Protein AF-G9G8I8-F1 (afdb_monomer)

Nearest PDB structures (foldseek):
  8esm-assembly1_A  TM=9.807E-01  e=1.276E-12  Homo sapiens
  6vz1-assembly1_B  TM=9.641E-01  e=1.264E-11  Homo sapiens
  6vp0-assembly1_E  TM=9.492E-01  e=1.139E-11  Homo sapiens

Organism: Ovis aries (NCBI:txid9940)

Mean predicted aligned error: 5.4 Å

Secondary structure (DSSP, 8-state):
--SSHHHHHHHHSHHHHHHHIIIIIHHHHHTT--HHHHHHHHHHHHHHHHHHHHHHHHT----HHHHHHHHHHHHHHHHHHH--THHHHHHHHHHHHHSHHHHHHHHHHHHHHHHH--

Structure (mmCIF, N/CA/C/O backbone):
data_AF-G9G8I8-F1
#
_entry.id   AF-G9G8I8-F1
#
loop_
_atom_site.group_PDB
_atom_site.id
_atom_site.type_symbol
_atom_site.label_atom_id
_atom_site.label_alt_id
_atom_site.label_comp_id
_atom_site.label_asym_id
_atom_site.label_entity_id
_atom_site.label_seq_id
_atom_site.pdbx_PDB_ins_code
_atom_site.Cartn_x
_atom_site.Cartn_y
_atom_site.Cartn_z
_atom_site.occupancy
_atom_site.B_iso_or_equiv
_atom_site.auth_seq_id
_atom_site.auth_comp_id
_atom_site.auth_asym_id
_atom_site.auth_atom_id
_atom_site.pdbx_PDB_model_num
ATOM 1 N N . ASN A 1 1 ? 1.447 14.932 11.346 1.00 55.09 1 ASN A N 1
ATOM 2 C CA . ASN A 1 1 ? 1.967 13.804 12.149 1.00 55.09 1 ASN A CA 1
ATOM 3 C C . ASN A 1 1 ? 0.998 12.649 12.086 1.00 55.09 1 ASN A C 1
ATOM 5 O O . ASN A 1 1 ? -0.190 12.859 12.290 1.00 55.09 1 ASN A O 1
ATOM 9 N N . SER A 1 2 ? 1.493 11.456 11.774 1.00 58.38 2 SER A N 1
ATOM 10 C CA . SER A 1 2 ? 0.701 10.227 11.740 1.00 58.38 2 SER A CA 1
ATOM 11 C C . SER A 1 2 ? 1.284 9.252 12.751 1.00 58.38 2 SER A C 1
ATOM 13 O O . SER A 1 2 ? 2.339 8.676 12.516 1.00 58.38 2 SER A O 1
ATOM 15 N N . GLU A 1 3 ? 0.603 9.055 13.876 1.00 67.00 3 GLU A N 1
ATOM 16 C CA . GLU A 1 3 ? 1.089 8.163 14.940 1.00 67.00 3 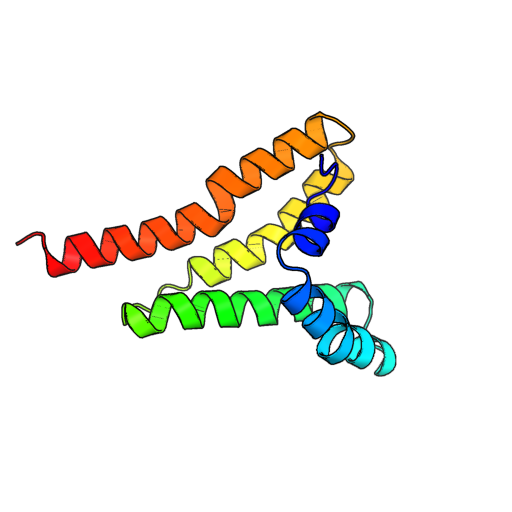GLU A CA 1
ATOM 17 C C . GLU A 1 3 ? 0.940 6.670 14.597 1.00 67.00 3 GLU A C 1
ATOM 19 O O . GLU A 1 3 ? 1.439 5.814 15.322 1.00 67.00 3 GLU A O 1
ATOM 24 N N . SER A 1 4 ? 0.268 6.336 13.485 1.00 72.81 4 SER A N 1
ATOM 25 C CA . SER A 1 4 ? 0.134 4.963 12.991 1.00 72.81 4 SER A CA 1
ATOM 26 C C . SER A 1 4 ? 0.186 4.880 11.465 1.00 72.81 4 SER A C 1
ATOM 28 O O . SER A 1 4 ? -0.316 5.760 10.758 1.00 72.81 4 SER A O 1
ATOM 30 N N . ILE A 1 5 ? 0.713 3.760 10.961 1.00 72.88 5 ILE A N 1
ATOM 31 C CA . ILE A 1 5 ? 0.758 3.428 9.526 1.00 72.88 5 ILE A CA 1
ATOM 32 C C . ILE A 1 5 ? -0.656 3.424 8.926 1.00 72.88 5 ILE A C 1
ATOM 34 O O . ILE A 1 5 ? -0.885 3.926 7.828 1.00 72.88 5 ILE A O 1
ATOM 38 N N . THR A 1 6 ? -1.646 2.930 9.673 1.00 76.44 6 THR A N 1
ATOM 39 C CA . THR A 1 6 ? -3.047 2.929 9.237 1.00 76.44 6 THR A CA 1
ATOM 40 C C . THR A 1 6 ? -3.613 4.327 9.03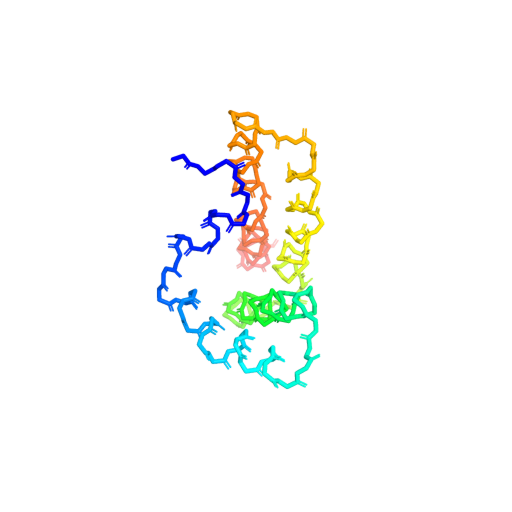1 1.00 76.44 6 THR A C 1
ATOM 42 O O . THR A 1 6 ? -4.354 4.532 8.076 1.00 76.44 6 THR A O 1
ATOM 45 N N . TYR A 1 7 ? -3.269 5.287 9.893 1.00 81.12 7 TYR A N 1
ATOM 46 C CA . TYR A 1 7 ? -3.732 6.665 9.739 1.00 81.12 7 TYR A CA 1
ATOM 47 C C . TYR A 1 7 ? -3.086 7.332 8.521 1.00 81.12 7 TYR A C 1
ATOM 49 O O . TYR A 1 7 ? -3.765 8.027 7.770 1.00 81.12 7 TYR A O 1
ATOM 57 N N . PHE A 1 8 ? -1.799 7.078 8.275 1.00 81.69 8 PHE A N 1
ATOM 58 C CA . PHE A 1 8 ? -1.106 7.603 7.099 1.00 81.69 8 PHE A CA 1
ATOM 59 C C . PHE A 1 8 ? -1.788 7.174 5.787 1.00 81.69 8 PHE A C 1
ATOM 61 O O . PHE A 1 8 ? -2.181 8.021 4.983 1.00 81.69 8 PHE A O 1
ATOM 68 N N . TRP A 1 9 ? -2.026 5.871 5.601 1.00 78.94 9 TRP A N 1
ATOM 69 C CA . TRP A 1 9 ? -2.596 5.339 4.354 1.00 78.94 9 TRP A CA 1
ATOM 70 C C . TRP A 1 9 ? -4.022 5.818 4.053 1.00 78.94 9 TRP A C 1
ATOM 72 O O . TRP A 1 9 ? -4.439 5.825 2.897 1.00 78.94 9 TRP A O 1
ATOM 82 N N . GLN A 1 10 ? -4.776 6.239 5.070 1.00 83.25 10 GLN A N 1
ATOM 83 C CA . GLN A 1 10 ? -6.119 6.802 4.891 1.00 83.25 10 GLN A CA 1
ATOM 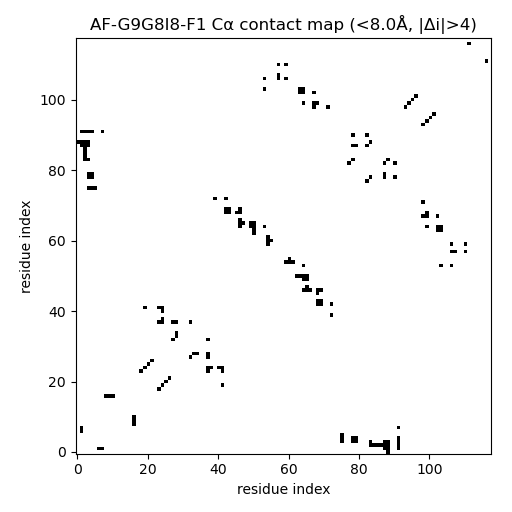84 C C . GLN A 1 10 ? -6.094 8.251 4.389 1.00 83.25 10 GLN A C 1
ATOM 86 O O . GLN A 1 10 ? -7.047 8.693 3.747 1.00 83.25 10 GLN A O 1
ATOM 91 N N . ASN A 1 11 ? -5.013 8.981 4.672 1.00 85.31 11 ASN A N 1
ATOM 92 C CA . ASN A 1 11 ? -4.908 10.417 4.417 1.00 85.31 11 ASN A CA 1
ATOM 93 C C . ASN A 1 11 ? -3.982 10.764 3.242 1.00 85.31 11 ASN A C 1
ATOM 95 O O . ASN A 1 11 ? -4.089 11.861 2.706 1.00 85.31 11 ASN A O 1
ATOM 99 N N . TRP A 1 12 ? -3.121 9.839 2.804 1.00 83.25 12 TRP A N 1
ATOM 100 C CA . TRP A 1 12 ? -2.209 10.050 1.673 1.00 83.25 12 TRP A CA 1
ATOM 101 C C . TRP A 1 12 ? -2.937 10.276 0.337 1.00 83.25 12 TRP A C 1
ATOM 103 O O . TRP A 1 12 ? -2.728 11.285 -0.328 1.00 83.25 12 TRP A O 1
ATOM 113 N N . ASN A 1 13 ? -3.817 9.350 -0.060 1.00 88.12 13 ASN A N 1
ATOM 114 C CA . ASN A 1 13 ? -4.570 9.428 -1.316 1.00 88.12 13 ASN A CA 1
ATOM 115 C C . ASN A 1 13 ? -6.070 9.316 -1.028 1.00 88.12 13 ASN A C 1
ATOM 117 O O . ASN A 1 13 ? -6.672 8.242 -1.112 1.00 88.12 13 ASN A O 1
ATOM 121 N N . ILE A 1 14 ? -6.666 10.450 -0.653 1.00 87.38 14 ILE A N 1
ATOM 122 C CA . ILE A 1 14 ? -8.069 10.538 -0.229 1.00 87.38 14 ILE A CA 1
ATOM 123 C C . ILE A 1 14 ? -9.045 10.008 -1.299 1.00 87.38 14 ILE A C 1
ATOM 125 O O . ILE A 1 14 ? -9.957 9.265 -0.921 1.00 87.38 14 ILE A O 1
ATOM 129 N N . PRO A 1 15 ? -8.910 10.332 -2.604 1.00 90.94 15 PRO A N 1
ATOM 130 C CA . PRO A 1 15 ? -9.799 9.791 -3.634 1.00 90.94 15 PRO A CA 1
ATOM 131 C C . PRO A 1 15 ? -9.788 8.259 -3.702 1.00 90.94 15 PRO A C 1
ATOM 133 O O . PRO A 1 15 ? -10.851 7.638 -3.616 1.00 90.94 15 PRO A O 1
ATOM 136 N N . VAL A 1 16 ? -8.602 7.642 -3.775 1.00 89.25 16 VAL A N 1
ATOM 137 C CA . VAL A 1 16 ? -8.464 6.175 -3.820 1.00 89.25 16 VAL A CA 1
ATOM 138 C C . VAL A 1 16 ? -8.966 5.555 -2.523 1.00 89.25 16 VAL A C 1
ATOM 140 O O . VAL A 1 16 ? -9.729 4.591 -2.551 1.00 89.25 16 VAL A O 1
ATOM 143 N N . HIS 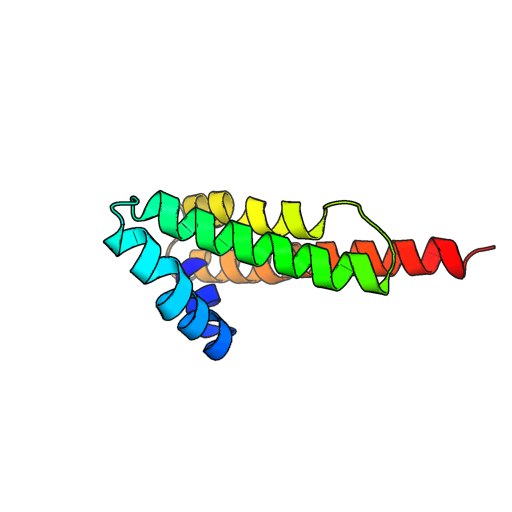A 1 17 ? -8.625 6.148 -1.378 1.00 89.19 17 HIS A N 1
ATOM 144 C CA . HIS A 1 17 ? -9.096 5.678 -0.083 1.00 89.19 17 HIS A CA 1
ATOM 145 C C . HIS A 1 17 ? -10.631 5.668 0.004 1.00 89.19 17 HIS A C 1
ATOM 147 O O . HIS A 1 17 ? -11.228 4.652 0.373 1.00 89.19 17 HIS A O 1
ATOM 153 N N . LYS A 1 18 ? -11.293 6.764 -0.392 1.00 90.75 18 LYS A N 1
ATOM 154 C CA . LYS A 1 18 ? -12.761 6.862 -0.424 1.00 90.75 18 LYS A CA 1
ATOM 155 C C . LYS A 1 18 ? -13.379 5.862 -1.400 1.00 90.75 18 LYS A C 1
ATOM 157 O O . LYS A 1 18 ? -14.414 5.273 -1.076 1.00 90.75 18 LYS A O 1
ATOM 162 N N . TRP A 1 19 ? -12.759 5.645 -2.560 1.00 92.50 19 TRP A N 1
ATOM 163 C CA . TRP A 1 19 ? -13.221 4.659 -3.536 1.00 92.50 19 TRP A CA 1
ATOM 164 C C . TRP A 1 19 ? -13.140 3.235 -2.975 1.00 92.50 19 TRP A C 1
ATOM 166 O O . TRP A 1 19 ? -14.158 2.541 -2.958 1.00 92.50 19 TRP A O 1
ATOM 176 N N . CYS A 1 20 ? -11.991 2.841 -2.414 1.00 91.25 20 CYS A N 1
ATOM 177 C CA . CYS A 1 20 ? -11.797 1.540 -1.769 1.00 91.25 20 CYS A CA 1
ATOM 178 C C . CYS A 1 20 ? -12.767 1.342 -0.600 1.00 91.25 20 CYS A C 1
ATOM 180 O O . CYS A 1 20 ? -13.358 0.273 -0.453 1.00 91.25 20 CYS A O 1
ATOM 182 N N . LEU A 1 21 ? -12.995 2.376 0.215 1.00 90.25 21 LEU A N 1
ATOM 183 C CA . LEU A 1 21 ? -13.962 2.312 1.309 1.00 90.25 21 LEU A CA 1
ATOM 184 C C . LEU A 1 21 ? -15.387 2.050 0.815 1.00 90.25 21 LEU A C 1
ATOM 186 O O . LEU A 1 21 ? -16.100 1.230 1.397 1.00 90.25 21 LEU A O 1
ATOM 190 N N . ARG A 1 22 ? -15.823 2.772 -0.222 1.00 92.50 22 ARG A N 1
ATOM 191 C CA . ARG A 1 22 ? -17.204 2.724 -0.715 1.00 92.50 22 ARG A CA 1
ATOM 192 C C . ARG A 1 22 ? -17.491 1.468 -1.531 1.00 92.50 22 ARG A C 1
ATOM 194 O O . ARG A 1 22 ? -18.543 0.875 -1.323 1.00 92.50 22 ARG A O 1
ATOM 201 N N . HIS A 1 23 ? -16.588 1.083 -2.427 1.00 92.12 23 HIS A N 1
ATOM 202 C CA . HIS A 1 23 ? -16.845 0.049 -3.435 1.00 92.12 23 HIS A CA 1
ATOM 203 C C . HIS A 1 23 ? -16.220 -1.305 -3.106 1.00 92.12 23 HIS A C 1
ATOM 205 O O . HIS A 1 23 ? -16.635 -2.307 -3.673 1.00 92.12 23 HIS A O 1
ATOM 211 N N . PHE A 1 24 ? -15.272 -1.358 -2.168 1.00 91.62 24 PHE A N 1
ATOM 212 C CA . PHE A 1 24 ? -14.588 -2.601 -1.814 1.00 91.62 24 PHE A CA 1
ATOM 213 C C . PHE A 1 24 ? -14.850 -2.984 -0.354 1.00 91.62 24 PHE A C 1
ATOM 215 O O . PHE A 1 24 ? -15.533 -3.964 -0.064 1.00 91.62 24 PHE A O 1
ATOM 222 N N . TYR A 1 25 ? -14.408 -2.147 0.585 1.00 92.06 25 TYR A N 1
ATOM 223 C CA . TYR A 1 25 ? -14.441 -2.441 2.016 1.00 92.06 25 TYR A CA 1
ATOM 224 C C . TYR A 1 25 ? -15.865 -2.578 2.573 1.00 92.06 25 TYR A C 1
ATOM 226 O O . TYR A 1 25 ? -16.203 -3.601 3.168 1.00 92.06 25 TYR A O 1
ATOM 234 N N . LYS A 1 26 ? -16.732 -1.571 2.377 1.00 91.75 26 LYS A N 1
ATOM 235 C CA . LYS A 1 26 ? -18.120 -1.615 2.874 1.00 91.75 26 LYS A CA 1
ATOM 236 C C . LYS A 1 26 ? -18.926 -2.770 2.257 1.00 91.75 26 LYS A C 1
ATOM 238 O O . LYS A 1 26 ? -19.608 -3.451 3.023 1.00 91.75 26 LYS A O 1
ATOM 243 N N . PRO A 1 27 ? -18.859 -3.037 0.938 1.00 93.94 27 PRO A N 1
ATOM 244 C CA . PRO A 1 27 ? -19.510 -4.205 0.348 1.00 93.94 27 PRO A CA 1
ATOM 245 C C . PRO A 1 27 ? -19.021 -5.537 0.924 1.00 93.94 27 PRO A C 1
ATOM 247 O O . PRO A 1 27 ? -19.856 -6.371 1.258 1.00 93.94 27 PRO A O 1
ATOM 250 N N . MET A 1 28 ? -17.711 -5.727 1.124 1.00 92.19 28 MET A N 1
ATOM 251 C CA . MET A 1 28 ? -17.184 -6.944 1.762 1.00 92.19 28 MET A CA 1
ATOM 252 C C . MET A 1 28 ? -17.733 -7.141 3.179 1.00 92.19 28 MET A C 1
ATOM 254 O O . MET A 1 28 ? -18.180 -8.234 3.521 1.00 92.19 28 MET A O 1
ATOM 258 N N . LEU A 1 29 ? -17.766 -6.078 3.988 1.00 93.56 29 LEU A N 1
ATOM 259 C CA . LEU A 1 29 ? -18.340 -6.141 5.335 1.00 93.56 29 LEU A CA 1
ATOM 260 C C . LEU A 1 29 ? -19.835 -6.479 5.316 1.00 93.56 29 LEU A C 1
ATOM 262 O O . LEU A 1 29 ? -20.286 -7.295 6.113 1.00 93.56 29 LEU A O 1
ATOM 266 N N . ARG A 1 30 ? -20.606 -5.886 4.394 1.00 93.50 30 ARG A N 1
ATOM 267 C CA . ARG A 1 30 ? -22.043 -6.179 4.240 1.00 93.50 30 ARG A CA 1
ATOM 268 C C . ARG A 1 30 ? -22.310 -7.628 3.835 1.00 93.50 30 ARG A C 1
ATOM 270 O O . ARG A 1 30 ? -23.343 -8.165 4.205 1.00 93.50 30 ARG A O 1
ATOM 277 N N . ARG A 1 31 ? -21.383 -8.262 3.110 1.00 92.25 31 ARG A N 1
ATOM 278 C CA . ARG A 1 31 ? -21.443 -9.686 2.735 1.00 92.25 31 ARG A CA 1
ATOM 279 C C . ARG A 1 31 ? -21.005 -10.632 3.863 1.00 92.25 31 ARG A C 1
ATOM 281 O O . ARG A 1 31 ? -20.919 -11.831 3.635 1.00 92.25 31 ARG A O 1
ATOM 288 N N . GLY A 1 32 ? -20.713 -10.114 5.059 1.00 92.00 32 GLY A N 1
ATOM 289 C CA . GLY A 1 32 ? -20.353 -10.915 6.231 1.00 92.00 32 GLY A CA 1
ATOM 290 C C . GLY A 1 32 ? -18.856 -11.194 6.387 1.00 92.00 32 GLY A C 1
ATOM 291 O O . GLY A 1 32 ? -18.469 -11.940 7.282 1.00 92.00 32 GLY A O 1
ATOM 292 N N . SER A 1 33 ? -17.985 -10.600 5.562 1.00 92.25 33 SER A N 1
ATOM 293 C CA . SER A 1 33 ? -16.537 -10.734 5.761 1.00 92.25 33 SER A CA 1
ATOM 294 C C . SER A 1 33 ? -16.082 -10.051 7.053 1.00 92.25 33 SER A C 1
ATOM 296 O O . SER A 1 33 ? -16.562 -8.973 7.414 1.00 92.25 33 SER A O 1
ATOM 298 N N . SER A 1 34 ? -15.093 -10.639 7.731 1.00 93.50 34 SER A N 1
ATOM 299 C CA . SER A 1 34 ? -14.498 -10.027 8.921 1.00 93.50 34 SER A CA 1
ATOM 300 C C . SER A 1 34 ? -13.777 -8.717 8.576 1.00 93.50 34 SER A C 1
ATOM 302 O O . SER A 1 34 ? -13.282 -8.523 7.462 1.00 93.50 34 SER A O 1
ATOM 304 N N . LYS A 1 35 ? -13.655 -7.809 9.555 1.00 88.25 35 LYS A N 1
ATOM 305 C CA . LYS A 1 35 ? -12.910 -6.546 9.380 1.00 88.25 35 LYS A CA 1
ATOM 306 C C . LYS A 1 35 ? -11.466 -6.784 8.940 1.00 88.25 35 LYS A C 1
ATOM 308 O O . LYS A 1 35 ? -10.936 -5.999 8.159 1.00 88.25 35 LYS A O 1
ATOM 313 N N . TRP A 1 36 ? -10.841 -7.850 9.437 1.00 86.75 36 TRP A N 1
ATOM 314 C CA . TRP A 1 36 ? -9.478 -8.210 9.062 1.00 86.75 36 TRP A CA 1
ATOM 315 C C . TRP A 1 36 ? -9.415 -8.684 7.607 1.00 86.75 36 TRP A C 1
ATOM 317 O O . TRP A 1 36 ? -8.657 -8.116 6.829 1.00 86.75 36 TRP A O 1
ATOM 327 N N . ALA A 1 37 ? -10.299 -9.602 7.201 1.00 89.94 37 ALA A N 1
ATOM 328 C CA . ALA A 1 37 ? -10.380 -10.071 5.818 1.00 89.94 37 ALA A CA 1
ATOM 329 C C . ALA A 1 37 ? -10.669 -8.929 4.828 1.00 89.94 37 ALA A C 1
ATOM 331 O O . ALA A 1 37 ? -10.029 -8.839 3.784 1.00 89.94 37 ALA A O 1
ATOM 332 N N . ALA A 1 38 ? -11.573 -8.008 5.172 1.00 91.12 38 ALA A N 1
ATOM 333 C CA . ALA A 1 38 ? -11.883 -6.852 4.333 1.00 91.12 38 ALA A CA 1
ATOM 334 C C . ALA A 1 38 ? -10.690 -5.888 4.189 1.00 91.12 38 ALA A C 1
ATOM 336 O O . ALA A 1 38 ? -10.457 -5.357 3.106 1.00 91.12 38 ALA A O 1
ATOM 337 N N . ARG A 1 39 ? -9.903 -5.672 5.254 1.00 88.19 39 ARG A N 1
ATOM 338 C CA . ARG A 1 39 ? -8.667 -4.868 5.187 1.00 88.19 39 ARG A CA 1
ATOM 339 C C . ARG A 1 39 ? -7.615 -5.545 4.316 1.00 88.19 39 ARG A C 1
ATOM 341 O O . ARG A 1 39 ? -7.069 -4.891 3.433 1.00 88.19 39 ARG A O 1
ATOM 348 N N . THR A 1 40 ? -7.374 -6.837 4.528 1.00 88.69 40 THR A N 1
ATOM 349 C CA . THR A 1 40 ? -6.429 -7.623 3.725 1.00 88.69 40 THR A CA 1
ATOM 350 C C . THR A 1 40 ? -6.838 -7.630 2.254 1.00 88.69 40 THR A C 1
ATOM 352 O O . THR A 1 40 ? -5.992 -7.416 1.396 1.00 88.69 40 THR A O 1
ATOM 355 N N . GLY A 1 41 ? -8.133 -7.758 1.948 1.00 91.44 41 GLY A N 1
ATOM 356 C CA . GLY A 1 41 ? -8.651 -7.670 0.581 1.00 91.44 41 GLY A CA 1
ATOM 357 C C . GLY A 1 41 ? -8.365 -6.324 -0.092 1.00 91.44 41 GLY A C 1
ATOM 358 O O . GLY A 1 41 ? -7.923 -6.297 -1.236 1.00 91.44 41 GLY A O 1
ATOM 359 N N . VAL A 1 42 ? -8.550 -5.204 0.618 1.00 91.50 42 VAL A N 1
ATOM 360 C CA . VAL A 1 42 ? -8.201 -3.869 0.090 1.00 91.50 42 VAL A CA 1
ATOM 361 C C . VAL A 1 42 ? -6.695 -3.748 -0.162 1.00 91.50 42 VAL A C 1
ATOM 363 O O . VAL A 1 42 ? -6.295 -3.206 -1.191 1.00 91.50 42 VAL A O 1
ATOM 366 N N . PHE A 1 43 ? -5.855 -4.263 0.742 1.00 89.81 43 PHE A N 1
ATOM 367 C CA . PHE A 1 43 ? -4.401 -4.269 0.548 1.00 89.81 43 PHE A CA 1
ATOM 368 C C . PHE A 1 43 ? -3.971 -5.153 -0.627 1.00 89.81 43 PHE A C 1
ATOM 370 O O . PHE A 1 43 ? -3.127 -4.723 -1.404 1.00 89.81 43 PHE A O 1
ATOM 377 N N . LEU A 1 44 ? -4.583 -6.325 -0.808 1.00 91.75 44 LEU A N 1
ATOM 378 C CA . LEU A 1 44 ? -4.339 -7.210 -1.952 1.00 91.75 44 LEU A CA 1
ATOM 379 C C . LEU A 1 44 ? -4.720 -6.545 -3.277 1.00 91.75 44 LEU A C 1
ATOM 381 O O . LEU A 1 44 ? -3.934 -6.565 -4.220 1.00 91.75 44 LEU A O 1
ATOM 385 N N . ALA A 1 45 ? -5.894 -5.911 -3.340 1.00 92.12 45 ALA A N 1
ATOM 386 C CA . ALA A 1 45 ? -6.310 -5.155 -4.518 1.00 92.12 45 ALA A CA 1
ATOM 387 C C . ALA A 1 45 ? -5.324 -4.015 -4.821 1.00 92.12 45 ALA A C 1
ATOM 389 O O . ALA A 1 45 ? -4.928 -3.819 -5.966 1.00 92.12 45 ALA A O 1
ATOM 390 N N . SER A 1 46 ? -4.872 -3.300 -3.787 1.00 91.56 46 SER A N 1
ATOM 391 C CA . SER A 1 46 ? -3.855 -2.258 -3.934 1.00 91.56 46 SER A CA 1
ATOM 392 C C . SER A 1 46 ? -2.522 -2.824 -4.440 1.00 91.56 46 SER A C 1
ATOM 394 O O . SER A 1 46 ? -1.953 -2.277 -5.381 1.00 91.56 46 SER A O 1
ATOM 396 N N . ALA A 1 47 ? -2.050 -3.941 -3.877 1.00 91.12 47 ALA A N 1
ATOM 397 C CA . ALA A 1 47 ? -0.823 -4.625 -4.284 1.00 91.12 47 ALA A CA 1
ATOM 398 C C . ALA A 1 47 ? -0.865 -5.066 -5.751 1.00 91.12 47 ALA A C 1
ATOM 400 O O . ALA A 1 47 ? 0.104 -4.864 -6.478 1.00 91.12 47 ALA A O 1
ATOM 401 N N . PHE A 1 48 ? -2.007 -5.594 -6.198 1.00 92.19 48 PHE A N 1
ATOM 402 C CA . PHE A 1 48 ? -2.235 -5.944 -7.597 1.00 92.19 48 PHE A CA 1
ATOM 403 C C . PHE A 1 48 ? -2.069 -4.732 -8.522 1.00 92.19 48 PHE A C 1
ATOM 405 O O . PHE A 1 48 ? -1.329 -4.811 -9.497 1.00 92.19 48 PHE A O 1
ATOM 412 N N . PHE A 1 49 ? -2.697 -3.595 -8.203 1.00 91.94 49 PHE A N 1
ATOM 413 C CA . PHE A 1 49 ? -2.568 -2.391 -9.028 1.00 91.94 49 PHE A CA 1
ATOM 414 C C . PHE A 1 49 ? -1.153 -1.803 -9.017 1.00 91.94 49 PHE A C 1
ATOM 416 O O . PHE A 1 49 ? -0.697 -1.340 -10.058 1.00 91.94 49 PHE A O 1
ATOM 423 N N . HIS A 1 50 ? -0.449 -1.833 -7.881 1.00 89.94 50 HIS A N 1
ATOM 424 C CA . HIS A 1 50 ? 0.942 -1.368 -7.810 1.00 89.94 50 HIS A CA 1
ATOM 425 C C . HIS A 1 50 ? 1.849 -2.209 -8.708 1.00 89.94 50 HIS A C 1
ATOM 427 O O . HIS A 1 50 ? 2.609 -1.658 -9.499 1.00 89.94 50 HIS A O 1
ATOM 433 N N . GLU A 1 51 ? 1.729 -3.535 -8.632 1.00 90.44 51 GLU A N 1
ATOM 434 C CA . GLU A 1 51 ? 2.483 -4.430 -9.503 1.00 90.44 51 GLU A CA 1
ATOM 435 C C . GLU A 1 51 ? 2.109 -4.201 -10.968 1.00 90.44 51 GLU A C 1
ATOM 437 O O . GLU A 1 51 ? 2.996 -3.981 -11.779 1.00 90.44 51 GLU A O 1
ATOM 442 N N . TYR A 1 52 ? 0.818 -4.169 -11.309 1.00 90.94 52 TYR A N 1
ATOM 443 C CA . TYR A 1 52 ? 0.326 -3.946 -12.673 1.00 90.94 52 TYR A CA 1
ATOM 444 C C . TYR A 1 52 ? 0.879 -2.654 -13.297 1.00 90.94 52 TYR A C 1
ATOM 446 O O . TYR A 1 52 ? 1.366 -2.666 -14.427 1.00 90.94 52 TYR A O 1
ATOM 454 N N . LEU A 1 53 ? 0.843 -1.545 -12.552 1.00 90.50 53 LEU A N 1
ATOM 455 C CA . LEU A 1 53 ? 1.293 -0.238 -13.034 1.00 90.50 53 LEU A CA 1
ATOM 456 C C . LEU A 1 53 ? 2.811 -0.152 -13.226 1.00 90.50 53 LEU A C 1
ATOM 458 O O . LEU A 1 53 ? 3.253 0.609 -14.080 1.00 90.50 53 LEU A O 1
ATOM 462 N N . VAL A 1 54 ? 3.603 -0.906 -12.459 1.00 89.06 54 VAL A N 1
ATOM 463 C CA . VAL A 1 54 ? 5.072 -0.917 -12.583 1.00 89.06 54 VAL A CA 1
ATOM 464 C C . VAL A 1 54 ? 5.533 -1.954 -13.610 1.00 89.06 54 VAL A C 1
ATOM 466 O O . VAL A 1 54 ? 6.368 -1.662 -14.462 1.00 89.06 54 VAL A O 1
ATOM 469 N N . SER A 1 55 ? 4.963 -3.157 -13.565 1.00 87.88 55 SER A N 1
ATOM 470 C CA . SER A 1 55 ? 5.396 -4.295 -14.381 1.00 87.88 55 SER A CA 1
ATOM 471 C C . SER A 1 55 ? 5.057 -4.155 -15.863 1.00 87.88 55 SER A C 1
ATOM 473 O O . SER A 1 55 ? 5.868 -4.548 -16.698 1.00 87.88 55 SER A O 1
ATOM 475 N N . ILE A 1 56 ? 3.908 -3.569 -16.225 1.00 90.56 56 ILE A N 1
ATOM 476 C CA . ILE A 1 56 ? 3.495 -3.459 -17.635 1.00 90.56 56 ILE A CA 1
ATOM 477 C C . ILE A 1 56 ? 4.353 -2.474 -18.434 1.00 90.56 56 ILE A C 1
ATOM 479 O O . ILE A 1 56 ? 4.864 -2.881 -19.481 1.00 90.56 56 ILE A O 1
ATOM 483 N N . PRO A 1 57 ? 4.557 -1.215 -17.995 1.00 87.19 57 PRO A N 1
ATOM 484 C CA . PRO A 1 57 ? 5.37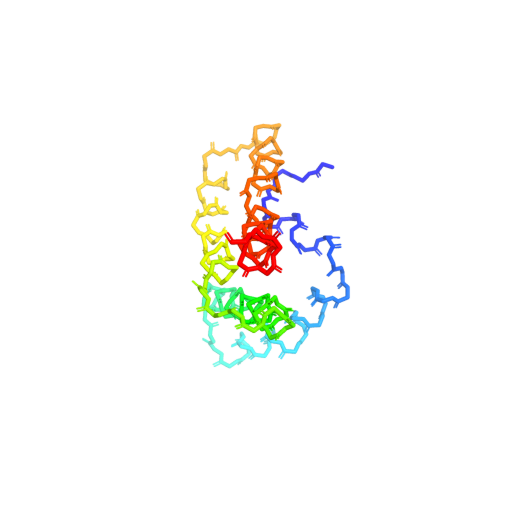6 -0.267 -18.748 1.00 87.19 57 PRO A CA 1
ATOM 485 C C . PRO A 1 57 ? 6.826 -0.735 -18.893 1.00 87.19 57 PRO A C 1
ATOM 487 O O . PRO A 1 57 ? 7.421 -0.560 -19.951 1.00 87.19 57 PRO A O 1
ATOM 490 N N . LEU A 1 58 ? 7.369 -1.372 -17.850 1.00 84.62 58 LEU A N 1
ATOM 491 C CA . LEU A 1 58 ? 8.740 -1.885 -17.838 1.00 84.62 58 LEU A CA 1
ATOM 492 C C . LEU A 1 58 ? 8.868 -3.270 -18.490 1.00 84.62 58 LEU A C 1
ATOM 494 O O . LEU A 1 58 ? 9.981 -3.716 -18.743 1.00 84.62 58 LEU A O 1
ATOM 498 N N . ARG A 1 59 ? 7.746 -3.951 -18.766 1.00 86.06 59 ARG A N 1
ATOM 499 C CA . A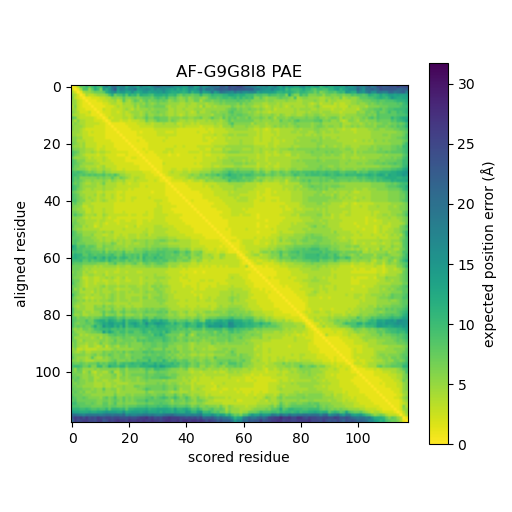RG A 1 59 ? 7.675 -5.349 -19.234 1.00 86.06 59 ARG A CA 1
ATOM 500 C C . ARG A 1 59 ? 8.458 -6.328 -18.347 1.00 86.06 59 ARG A C 1
ATOM 502 O O . ARG A 1 59 ? 9.020 -7.305 -18.833 1.00 86.06 59 ARG A O 1
ATOM 509 N N . MET A 1 60 ? 8.475 -6.078 -17.039 1.00 83.12 60 MET A N 1
ATOM 510 C CA . MET A 1 60 ? 9.201 -6.876 -16.047 1.00 83.12 60 MET A CA 1
ATOM 511 C C . MET A 1 60 ? 8.241 -7.352 -14.964 1.00 83.12 60 MET A C 1
ATOM 513 O O . MET A 1 60 ? 7.660 -6.538 -14.256 1.00 83.12 60 MET A O 1
ATOM 517 N N . PHE A 1 61 ? 8.096 -8.667 -14.803 1.00 85.31 61 PHE A N 1
ATOM 518 C CA . PHE A 1 61 ? 7.229 -9.254 -13.780 1.00 85.31 61 PHE A CA 1
ATOM 519 C C . PHE A 1 61 ? 8.066 -9.945 -12.700 1.00 85.31 61 PHE A C 1
ATOM 521 O O . PHE A 1 61 ? 8.491 -11.086 -12.869 1.00 85.31 61 PHE A O 1
ATOM 528 N N . ARG A 1 62 ? 8.347 -9.234 -11.603 1.00 82.69 62 ARG A N 1
ATOM 529 C CA . ARG A 1 62 ? 9.191 -9.715 -10.492 1.00 82.69 62 ARG A CA 1
ATOM 530 C C . ARG A 1 62 ? 8.494 -9.756 -9.136 1.00 82.69 62 ARG A C 1
ATOM 532 O O . ARG A 1 62 ? 9.068 -10.292 -8.193 1.00 82.69 62 ARG A O 1
ATOM 539 N N . LEU A 1 63 ? 7.271 -9.231 -9.021 1.00 87.75 63 LEU A N 1
ATOM 540 C CA . LEU A 1 63 ? 6.457 -9.245 -7.799 1.00 87.75 63 LEU A CA 1
ATOM 541 C C . LEU A 1 63 ? 7.056 -8.473 -6.609 1.00 87.75 63 LEU A C 1
ATOM 543 O O . LEU A 1 63 ? 6.608 -8.646 -5.470 1.00 87.75 63 LEU A O 1
ATOM 547 N N . TRP A 1 64 ? 8.051 -7.605 -6.826 1.00 88.44 64 TRP A N 1
ATOM 548 C CA . TRP A 1 64 ? 8.665 -6.826 -5.742 1.00 88.44 64 TRP A CA 1
ATOM 549 C C . TRP A 1 64 ? 7.714 -5.769 -5.179 1.00 88.44 64 TRP A C 1
ATOM 551 O O . TRP A 1 64 ? 7.613 -5.624 -3.959 1.00 88.44 64 TRP A O 1
ATOM 561 N N . ALA A 1 65 ? 6.966 -5.072 -6.040 1.00 88.69 65 ALA A N 1
ATOM 562 C CA . ALA A 1 65 ? 6.005 -4.064 -5.603 1.00 88.69 65 ALA A CA 1
ATOM 563 C C . ALA A 1 65 ? 4.824 -4.732 -4.887 1.00 88.69 65 ALA A C 1
ATOM 565 O O . ALA A 1 65 ? 4.398 -4.264 -3.827 1.00 88.69 65 ALA A O 1
ATOM 566 N N . PHE A 1 66 ? 4.363 -5.881 -5.391 1.00 90.44 66 PHE A N 1
ATOM 567 C CA . PHE A 1 66 ? 3.367 -6.708 -4.710 1.00 90.44 66 PHE A CA 1
ATOM 568 C C . PHE A 1 66 ? 3.826 -7.130 -3.304 1.00 90.44 66 PHE A C 1
ATOM 570 O O . PHE A 1 66 ? 3.126 -6.897 -2.315 1.00 90.44 66 PHE A O 1
ATOM 577 N N . THR A 1 67 ? 5.025 -7.709 -3.200 1.00 89.12 67 THR A N 1
ATOM 578 C CA . THR A 1 67 ? 5.585 -8.193 -1.928 1.00 89.12 67 THR A CA 1
ATOM 579 C C . THR A 1 67 ? 5.777 -7.047 -0.938 1.00 89.12 67 THR A C 1
ATOM 581 O O . THR A 1 67 ? 5.393 -7.166 0.227 1.00 89.12 67 THR A O 1
ATOM 584 N N . GLY A 1 68 ? 6.271 -5.896 -1.405 1.00 89.50 68 GLY A N 1
ATOM 585 C CA . GLY A 1 68 ? 6.408 -4.692 -0.590 1.00 89.50 68 GLY A CA 1
ATOM 586 C C . GLY A 1 68 ? 5.074 -4.199 -0.023 1.00 89.50 68 GLY A C 1
ATOM 587 O O . GLY A 1 68 ? 5.018 -3.776 1.129 1.00 89.50 68 GLY A O 1
ATOM 588 N N . MET A 1 69 ? 3.977 -4.279 -0.790 1.00 90.44 69 MET A N 1
ATOM 589 C CA . MET A 1 69 ? 2.642 -3.883 -0.319 1.00 90.44 69 MET A CA 1
ATOM 590 C C . MET A 1 69 ? 2.109 -4.868 0.718 1.00 90.44 69 MET A C 1
ATOM 592 O O . MET A 1 69 ? 1.527 -4.454 1.720 1.00 90.44 69 MET A O 1
ATOM 596 N N . MET A 1 70 ? 2.330 -6.166 0.516 1.00 89.81 70 MET A N 1
ATOM 597 C CA . MET A 1 70 ? 1.894 -7.191 1.463 1.00 89.81 70 MET A CA 1
ATOM 598 C C . MET A 1 70 ? 2.668 -7.132 2.781 1.00 89.81 70 MET A C 1
ATOM 600 O O . MET A 1 70 ? 2.064 -7.294 3.841 1.00 89.81 70 MET A O 1
ATOM 604 N N . ALA A 1 71 ? 3.962 -6.802 2.742 1.00 89.50 71 ALA A N 1
ATOM 605 C CA . ALA A 1 71 ? 4.794 -6.601 3.929 1.00 89.50 71 ALA A CA 1
ATOM 606 C C . ALA A 1 71 ? 4.331 -5.422 4.812 1.00 89.50 71 ALA A C 1
ATOM 608 O O . ALA A 1 71 ? 4.611 -5.402 6.012 1.00 89.50 71 ALA A O 1
ATOM 609 N N . GLN A 1 72 ? 3.557 -4.471 4.272 1.00 86.69 72 GLN A N 1
ATOM 610 C CA . GLN A 1 72 ? 2.979 -3.376 5.063 1.00 86.69 72 GLN A CA 1
ATOM 611 C C . GLN A 1 72 ? 1.941 -3.867 6.082 1.00 86.69 72 GLN A C 1
ATOM 613 O O . GLN A 1 72 ? 1.782 -3.243 7.127 1.00 86.69 72 GLN A O 1
ATOM 618 N N . ILE A 1 73 ? 1.242 -4.978 5.821 1.00 86.62 73 ILE A N 1
ATOM 619 C CA . ILE A 1 73 ? 0.223 -5.523 6.733 1.00 86.62 73 ILE A CA 1
ATOM 620 C C . ILE A 1 73 ? 0.841 -5.978 8.072 1.00 86.62 73 ILE A C 1
ATOM 622 O O . ILE A 1 73 ? 0.399 -5.481 9.115 1.00 86.62 73 ILE A O 1
ATOM 626 N N . PRO A 1 74 ? 1.852 -6.875 8.100 1.00 88.19 74 PRO A N 1
ATOM 627 C CA . PRO A 1 74 ? 2.512 -7.253 9.347 1.00 88.19 74 PRO A CA 1
ATOM 628 C C . PRO A 1 74 ? 3.261 -6.073 9.971 1.00 88.19 74 PRO A C 1
ATOM 630 O O . PRO A 1 74 ? 3.200 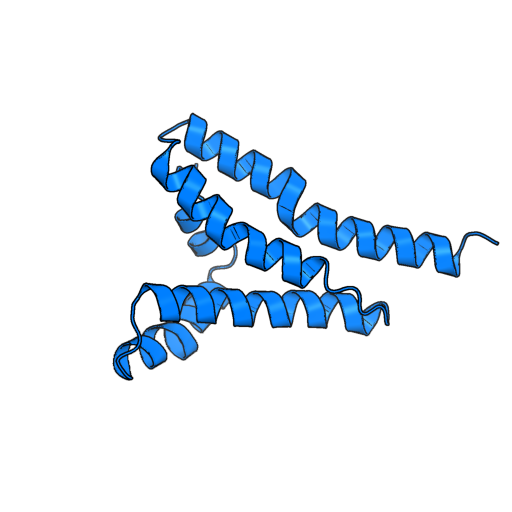-5.905 11.188 1.00 88.19 74 PRO A O 1
ATOM 633 N N . LEU A 1 75 ? 3.883 -5.201 9.166 1.00 86.19 75 LEU A N 1
ATOM 634 C CA . LEU A 1 75 ? 4.554 -4.005 9.677 1.00 86.19 75 LEU A CA 1
ATOM 635 C C . LEU A 1 75 ? 3.579 -3.076 10.415 1.00 86.19 75 LEU A C 1
ATOM 637 O O . LEU A 1 75 ? 3.869 -2.642 11.524 1.00 86.19 75 LEU A O 1
ATOM 641 N N . ALA A 1 76 ? 2.395 -2.818 9.855 1.00 85.06 76 ALA A N 1
ATOM 642 C CA . ALA A 1 76 ? 1.365 -2.003 10.495 1.00 85.06 76 ALA A CA 1
ATOM 643 C C . ALA A 1 76 ? 0.881 -2.609 11.819 1.00 85.06 76 ALA A C 1
ATOM 645 O O . ALA A 1 76 ? 0.621 -1.872 12.773 1.00 85.06 76 ALA A O 1
ATOM 646 N N . TRP A 1 77 ? 0.783 -3.940 11.895 1.00 85.44 77 TRP A N 1
ATOM 647 C CA . TRP A 1 77 ? 0.428 -4.637 13.129 1.00 85.44 77 TRP A CA 1
ATOM 648 C C . TRP A 1 77 ? 1.524 -4.511 14.197 1.00 85.44 77 TRP A C 1
ATOM 650 O O . TRP A 1 77 ? 1.217 -4.142 15.330 1.00 85.44 77 TRP A O 1
ATOM 660 N N . ILE A 1 78 ? 2.792 -4.734 13.835 1.00 87.31 78 ILE A N 1
ATOM 661 C CA . ILE A 1 78 ? 3.947 -4.581 14.737 1.00 87.31 78 ILE A CA 1
ATOM 662 C C . ILE A 1 78 ? 4.044 -3.133 15.221 1.00 87.31 78 ILE A C 1
ATOM 664 O O . ILE A 1 78 ? 4.088 -2.883 16.425 1.00 87.31 78 ILE A O 1
ATOM 668 N N . VAL A 1 79 ? 4.011 -2.163 14.304 1.00 86.12 79 VAL A N 1
ATOM 669 C CA . VAL A 1 79 ? 4.145 -0.745 14.650 1.00 86.12 79 VAL A CA 1
ATOM 670 C C . VAL A 1 79 ? 3.021 -0.300 15.576 1.00 86.12 79 VAL A C 1
ATOM 672 O O . VAL A 1 79 ? 3.297 0.302 16.607 1.00 86.12 79 VAL A O 1
ATOM 675 N N . GLY A 1 80 ? 1.772 -0.674 15.285 1.00 82.75 80 GLY A N 1
ATOM 676 C CA . GLY A 1 80 ? 0.636 -0.355 16.153 1.00 82.75 80 GLY A CA 1
ATOM 677 C C . GLY A 1 80 ? 0.647 -1.079 17.506 1.00 82.75 80 GLY A C 1
ATOM 678 O O . GLY A 1 80 ? 0.023 -0.604 18.457 1.00 82.75 80 GLY A O 1
ATOM 679 N N . ARG A 1 81 ? 1.335 -2.224 17.617 1.00 85.75 81 ARG A N 1
ATOM 680 C CA . ARG A 1 81 ? 1.439 -2.995 18.864 1.00 85.75 81 ARG A CA 1
ATOM 681 C C . ARG A 1 81 ? 2.550 -2.486 19.779 1.00 85.75 81 ARG A C 1
ATOM 683 O O . ARG A 1 81 ? 2.323 -2.425 20.986 1.00 85.75 81 ARG A O 1
ATOM 690 N N . PHE A 1 82 ? 3.711 -2.150 19.220 1.00 84.94 82 PHE A N 1
ATOM 691 C CA . PHE A 1 82 ? 4.934 -1.883 19.983 1.00 84.94 82 PHE A CA 1
ATOM 692 C C . PHE A 1 82 ? 5.320 -0.403 20.062 1.00 84.94 82 PHE A C 1
ATOM 694 O O . PHE A 1 82 ? 5.972 -0.009 21.024 1.00 84.94 82 PHE A O 1
ATOM 701 N N . PHE A 1 83 ? 4.902 0.433 19.108 1.00 82.81 83 PHE A N 1
ATOM 702 C CA . PHE A 1 83 ? 5.296 1.840 19.050 1.00 82.81 83 PHE A CA 1
ATOM 703 C C . PHE A 1 83 ? 4.082 2.766 19.212 1.00 82.81 83 PHE A C 1
ATOM 705 O O . PHE A 1 83 ? 3.000 2.508 18.686 1.00 82.81 83 PHE A O 1
ATOM 712 N N . ARG A 1 84 ? 4.245 3.859 19.968 1.00 79.75 84 ARG A N 1
ATOM 713 C CA . ARG A 1 84 ? 3.208 4.881 20.205 1.00 79.75 84 ARG A CA 1
ATOM 714 C C . ARG A 1 84 ? 3.812 6.286 20.161 1.00 79.75 84 ARG A C 1
ATOM 716 O O . ARG A 1 84 ? 5.009 6.450 20.403 1.00 79.75 84 ARG A O 1
ATOM 723 N N . GLY A 1 85 ? 2.993 7.291 19.844 1.00 81.31 85 GLY A N 1
ATOM 724 C CA . GLY A 1 85 ? 3.415 8.694 19.772 1.00 81.31 85 GLY A CA 1
ATOM 725 C C . GLY A 1 85 ? 4.551 8.923 18.765 1.00 81.31 85 GLY A C 1
ATOM 726 O O . GLY A 1 85 ? 4.506 8.427 17.635 1.00 81.31 85 GLY A O 1
ATOM 727 N N . ASN A 1 86 ? 5.601 9.635 19.184 1.00 85.12 86 ASN A N 1
ATOM 728 C CA . ASN A 1 86 ? 6.731 10.016 18.324 1.00 85.12 86 ASN A CA 1
ATOM 729 C C . ASN A 1 86 ? 7.476 8.820 17.710 1.00 85.12 86 ASN A C 1
ATOM 731 O O . ASN A 1 86 ? 7.875 8.889 16.548 1.00 85.12 86 ASN A O 1
ATOM 735 N N . TYR A 1 87 ? 7.614 7.709 18.441 1.00 82.62 87 TYR A N 1
ATOM 736 C CA . TYR A 1 87 ? 8.254 6.500 17.910 1.00 82.62 87 TYR A CA 1
ATOM 737 C C . TYR A 1 87 ? 7.395 5.806 16.846 1.00 82.62 87 TYR A C 1
ATOM 739 O O . TYR A 1 87 ? 7.928 5.266 15.879 1.00 82.62 87 TYR A O 1
ATOM 747 N N . GLY A 1 88 ? 6.065 5.870 16.980 1.00 81.88 88 GLY A N 1
ATOM 748 C CA . GLY A 1 88 ? 5.139 5.417 15.939 1.00 81.88 88 GLY A CA 1
ATOM 749 C C . GLY A 1 88 ? 5.285 6.249 14.664 1.00 81.88 88 GLY A C 1
ATOM 750 O O . GLY A 1 88 ? 5.418 5.694 13.577 1.00 81.88 88 GLY A O 1
ATOM 751 N N . ASN A 1 89 ? 5.364 7.577 14.799 1.00 84.06 89 ASN A N 1
ATOM 752 C CA . ASN A 1 89 ? 5.607 8.486 13.675 1.00 84.06 89 ASN A CA 1
ATOM 753 C C . ASN A 1 89 ? 6.959 8.205 12.995 1.00 84.06 89 ASN A C 1
ATOM 755 O O . ASN A 1 89 ? 7.014 8.109 11.772 1.00 84.06 89 ASN A O 1
ATOM 759 N N . ALA A 1 90 ? 8.034 8.003 13.765 1.00 85.50 90 ALA A N 1
ATOM 760 C CA . ALA A 1 90 ? 9.345 7.638 13.224 1.00 85.50 90 ALA A CA 1
ATOM 761 C C . ALA A 1 90 ? 9.303 6.314 12.439 1.00 85.50 90 ALA A C 1
ATOM 763 O O . ALA A 1 90 ? 9.860 6.230 11.346 1.00 85.50 90 ALA A O 1
ATOM 764 N N . ALA A 1 91 ? 8.585 5.305 12.942 1.00 84.44 91 ALA A N 1
ATOM 765 C CA . ALA A 1 91 ? 8.394 4.039 12.237 1.00 84.44 91 ALA A CA 1
ATOM 766 C C . ALA A 1 91 ? 7.597 4.202 10.929 1.00 84.44 91 ALA A C 1
ATOM 768 O O . ALA A 1 91 ? 7.936 3.569 9.928 1.00 84.44 91 ALA A O 1
ATOM 769 N N . VAL A 1 92 ? 6.582 5.080 10.897 1.00 82.44 92 VAL A N 1
ATOM 770 C CA . VAL A 1 92 ? 5.885 5.440 9.648 1.00 82.44 92 VAL A CA 1
ATOM 771 C C . VAL A 1 92 ? 6.871 6.054 8.656 1.00 82.44 92 VAL A C 1
ATOM 773 O O . VAL A 1 92 ? 6.960 5.577 7.528 1.00 82.44 92 VAL A O 1
ATOM 776 N N . TRP A 1 93 ? 7.654 7.053 9.067 1.00 85.12 93 TRP A N 1
ATOM 777 C CA . TRP A 1 93 ? 8.643 7.695 8.195 1.00 85.12 93 TRP A CA 1
ATOM 778 C C . TRP A 1 93 ? 9.671 6.707 7.643 1.00 85.12 93 TRP A C 1
ATOM 780 O O . TRP A 1 93 ? 9.919 6.695 6.439 1.00 85.12 93 TRP A O 1
ATOM 790 N N . LEU A 1 94 ? 10.199 5.819 8.486 1.00 86.75 94 LEU A N 1
ATOM 791 C CA . LEU A 1 94 ? 11.126 4.776 8.051 1.00 86.75 94 LEU A CA 1
ATOM 792 C C . LEU A 1 94 ? 10.480 3.840 7.018 1.00 86.75 94 LEU A C 1
ATOM 794 O O . LEU A 1 94 ? 11.090 3.524 5.997 1.00 86.75 94 LEU A O 1
ATOM 798 N N . SER A 1 95 ? 9.222 3.445 7.243 1.00 83.56 95 SER A N 1
ATOM 799 C CA . SER A 1 95 ? 8.472 2.599 6.307 1.00 83.56 95 SER A CA 1
ATOM 800 C C . SER A 1 95 ? 8.208 3.274 4.958 1.00 83.56 95 SER A C 1
ATOM 802 O O . SER A 1 95 ? 8.115 2.583 3.945 1.00 83.56 95 SER A O 1
ATOM 804 N N . LEU A 1 96 ? 8.120 4.607 4.927 1.00 83.12 96 LEU A N 1
ATOM 805 C CA . LEU A 1 96 ? 7.942 5.377 3.697 1.00 83.12 96 LEU A CA 1
ATOM 806 C C . LEU A 1 96 ? 9.240 5.525 2.917 1.00 83.12 96 LEU A C 1
ATOM 808 O O . LEU A 1 96 ? 9.200 5.510 1.694 1.00 83.12 96 LEU A O 1
ATOM 812 N N . ILE A 1 97 ? 10.376 5.628 3.605 1.00 84.81 97 ILE A N 1
ATOM 813 C CA . ILE A 1 97 ? 11.686 5.705 2.954 1.00 84.81 97 ILE A CA 1
ATOM 814 C C . ILE A 1 97 ? 12.070 4.338 2.379 1.00 84.81 97 ILE A C 1
ATOM 816 O O . ILE A 1 97 ? 12.462 4.253 1.221 1.00 84.81 97 ILE A O 1
ATOM 820 N N . ILE A 1 98 ? 11.939 3.269 3.173 1.00 83.81 98 ILE A N 1
ATOM 821 C CA . ILE A 1 98 ? 12.489 1.944 2.836 1.00 83.81 98 ILE A CA 1
ATOM 822 C C . ILE A 1 98 ? 11.461 1.025 2.157 1.00 83.81 98 ILE A C 1
ATOM 824 O O . ILE A 1 98 ? 11.837 0.076 1.483 1.00 83.81 98 ILE A O 1
ATOM 828 N N . GLY A 1 99 ? 10.160 1.268 2.331 1.00 84.06 99 GLY A N 1
ATOM 829 C CA . GLY A 1 99 ? 9.109 0.356 1.877 1.00 84.06 99 GLY A CA 1
ATOM 830 C C . GLY A 1 99 ? 8.855 0.396 0.368 1.00 84.06 99 GLY A C 1
ATOM 831 O O . GLY A 1 99 ? 9.633 -0.098 -0.443 1.00 84.06 99 GLY A O 1
ATOM 832 N N . GLN A 1 100 ? 7.702 0.940 -0.021 1.00 83.38 100 GLN A N 1
ATOM 833 C CA . GLN A 1 100 ? 7.259 0.923 -1.420 1.00 83.38 100 GLN A CA 1
ATOM 834 C C . GLN A 1 100 ? 8.183 1.659 -2.405 1.00 83.38 100 GLN A C 1
ATOM 836 O O . GLN A 1 100 ? 8.432 1.116 -3.482 1.00 83.38 100 GLN A O 1
ATOM 841 N N . PRO A 1 101 ? 8.734 2.845 -2.082 1.00 86.94 101 PRO A N 1
ATOM 842 C CA . PRO A 1 101 ? 9.584 3.564 -3.031 1.00 86.94 101 PRO A CA 1
ATOM 843 C C . PRO A 1 101 ? 10.846 2.798 -3.433 1.00 86.94 101 PRO A C 1
ATOM 845 O O . PRO A 1 101 ? 11.226 2.845 -4.599 1.00 86.94 101 PRO A O 1
ATOM 848 N N . VAL A 1 102 ? 11.454 2.035 -2.515 1.00 88.56 102 VAL A N 1
ATOM 849 C CA . VAL A 1 102 ? 12.618 1.191 -2.833 1.00 88.56 102 VAL A CA 1
ATOM 850 C C . VAL A 1 102 ? 12.235 0.075 -3.801 1.00 88.56 102 VAL A C 1
ATOM 852 O O . VAL A 1 102 ? 12.975 -0.180 -4.744 1.00 88.56 102 VAL A O 1
ATOM 855 N N . ALA A 1 103 ? 11.064 -0.550 -3.640 1.00 87.94 103 ALA A N 1
ATOM 856 C CA . ALA A 1 103 ? 10.596 -1.571 -4.579 1.00 87.94 103 ALA A CA 1
ATOM 857 C C . ALA A 1 103 ? 10.467 -1.025 -6.010 1.00 87.94 103 ALA A C 1
ATOM 859 O O . ALA A 1 103 ? 10.914 -1.669 -6.957 1.00 87.94 103 ALA A O 1
ATOM 860 N N . VAL A 1 104 ? 9.917 0.183 -6.166 1.00 87.19 104 VAL A N 1
ATOM 861 C CA . VAL A 1 104 ? 9.825 0.858 -7.472 1.00 87.19 104 VAL A CA 1
ATOM 862 C C . VAL A 1 104 ? 11.210 1.256 -7.992 1.00 87.19 104 VAL A C 1
ATOM 864 O O . VAL A 1 104 ? 11.490 1.074 -9.175 1.00 87.19 104 VAL A O 1
ATOM 867 N N . LEU A 1 105 ? 12.098 1.747 -7.122 1.00 89.00 105 LEU A N 1
ATOM 868 C CA . LEU A 1 105 ? 13.470 2.097 -7.491 1.00 89.00 105 LEU A CA 1
ATOM 869 C C . LEU A 1 105 ? 14.237 0.886 -8.030 1.00 89.00 105 LEU A C 1
ATOM 871 O O . LEU A 1 105 ? 14.886 1.009 -9.062 1.00 89.00 105 LEU A O 1
ATOM 875 N N . MET A 1 106 ? 14.126 -0.279 -7.385 1.00 87.88 106 MET A N 1
ATOM 876 C CA . MET A 1 106 ? 14.762 -1.513 -7.858 1.00 87.88 106 MET A CA 1
ATOM 877 C C . MET A 1 106 ? 14.262 -1.909 -9.256 1.00 87.88 106 MET A C 1
ATOM 879 O O . MET A 1 106 ? 15.050 -2.331 -10.097 1.00 87.88 106 MET A O 1
ATOM 883 N N . TYR A 1 107 ? 12.968 -1.732 -9.540 1.00 87.19 107 TYR A N 1
ATOM 884 C CA . TYR A 1 107 ? 12.417 -1.963 -10.879 1.00 87.19 107 TYR A CA 1
ATOM 885 C C . TYR A 1 107 ? 13.030 -1.039 -11.936 1.00 87.19 107 TYR A C 1
ATOM 887 O O . TYR A 1 107 ? 13.415 -1.497 -13.010 1.00 87.19 107 TYR A O 1
ATOM 895 N N . VAL A 1 108 ? 13.129 0.258 -11.635 1.00 88.00 108 VAL A N 1
ATOM 896 C CA . VAL A 1 108 ? 13.704 1.249 -12.558 1.00 88.00 108 VAL A CA 1
ATOM 897 C C . VAL A 1 108 ? 15.204 1.029 -12.744 1.00 88.00 108 VAL A C 1
ATOM 899 O O . VAL A 1 108 ? 15.692 1.123 -13.867 1.00 88.00 108 VAL A O 1
ATOM 902 N N . HIS A 1 109 ? 15.923 0.713 -11.667 1.00 89.25 109 HIS A N 1
ATOM 903 C CA . HIS A 1 109 ? 17.345 0.387 -11.696 1.00 89.25 109 HIS A CA 1
ATOM 904 C C . HIS A 1 109 ? 17.617 -0.797 -12.624 1.00 89.25 109 HIS A C 1
ATOM 906 O O . HIS A 1 109 ? 18.411 -0.680 -13.552 1.00 89.25 109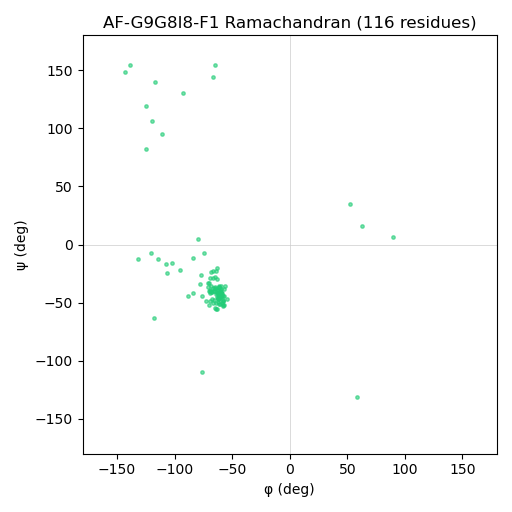 HIS A O 1
ATOM 912 N N . ASP A 1 110 ? 16.905 -1.908 -12.446 1.00 88.06 110 ASP A N 1
ATOM 913 C CA . ASP A 1 110 ? 17.165 -3.099 -13.250 1.00 88.06 110 ASP A CA 1
ATOM 914 C C . ASP A 1 110 ? 16.716 -2.923 -14.701 1.00 88.06 110 ASP A C 1
ATOM 916 O O . ASP A 1 110 ? 17.386 -3.410 -15.607 1.00 88.06 110 ASP A O 1
ATOM 920 N N . TYR A 1 111 ? 15.643 -2.168 -14.951 1.00 87.81 111 TYR A N 1
ATOM 921 C CA . TYR A 1 111 ? 15.286 -1.761 -16.309 1.00 87.81 111 TYR A CA 1
ATOM 922 C C . TYR A 1 111 ? 16.389 -0.917 -16.966 1.00 87.81 111 TYR A C 1
ATOM 924 O O . TYR A 1 111 ? 16.649 -1.062 -18.159 1.00 87.81 111 TYR A O 1
ATOM 932 N N . TYR A 1 112 ? 17.022 -0.016 -16.210 1.00 88.56 112 TYR A N 1
ATOM 933 C CA . TYR A 1 112 ? 18.118 0.810 -16.706 1.00 88.56 112 TYR A CA 1
ATOM 934 C C . TYR A 1 112 ? 19.347 -0.042 -17.029 1.00 88.56 112 TYR A C 1
ATOM 936 O O . TYR A 1 112 ? 19.848 0.045 -18.146 1.00 88.56 112 TYR A O 1
ATOM 944 N N . VAL A 1 113 ? 19.786 -0.894 -16.099 1.00 89.69 113 VAL A N 1
ATOM 945 C CA . VAL A 1 113 ? 20.951 -1.774 -16.284 1.00 89.69 113 VAL A CA 1
ATOM 946 C C . VAL A 1 113 ? 20.756 -2.683 -17.497 1.00 89.69 113 VAL A C 1
ATOM 948 O O . VAL A 1 113 ? 21.610 -2.719 -18.372 1.00 89.69 113 VAL A O 1
ATOM 951 N N . LEU A 1 114 ? 19.591 -3.327 -17.627 1.00 86.06 114 LEU A N 1
ATOM 952 C CA . LEU A 1 114 ? 19.312 -4.253 -18.733 1.00 86.06 114 LEU A CA 1
ATOM 953 C C . LEU A 1 114 ? 19.244 -3.591 -20.121 1.00 86.06 114 LEU A C 1
ATOM 955 O O . LEU A 1 114 ? 19.392 -4.288 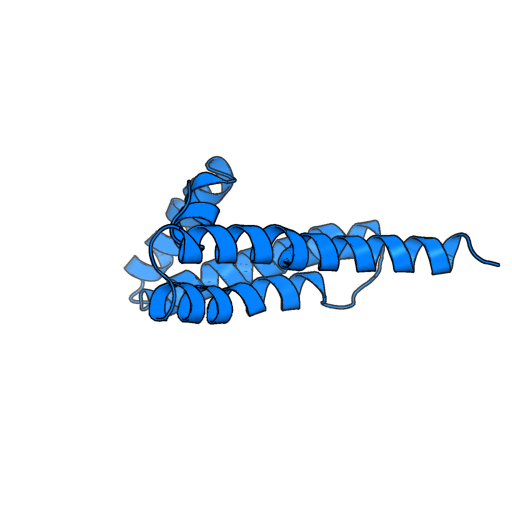-21.120 1.00 86.06 114 LEU A O 1
ATOM 959 N N . ASN A 1 115 ? 18.975 -2.283 -20.199 1.00 82.31 115 ASN A N 1
ATOM 960 C CA . ASN A 1 115 ? 18.755 -1.584 -21.472 1.00 82.31 115 ASN A CA 1
ATOM 961 C C . ASN A 1 115 ? 19.823 -0.535 -21.813 1.00 82.31 115 ASN A C 1
ATOM 963 O O . ASN A 1 115 ? 19.802 0.006 -22.921 1.00 82.31 115 ASN A O 1
ATOM 967 N N . ARG A 1 116 ? 20.688 -0.161 -20.864 1.00 74.06 116 ARG A N 1
ATOM 968 C CA . ARG A 1 116 ? 21.685 0.908 -21.038 1.00 74.06 116 ARG A CA 1
ATOM 969 C C . ARG A 1 116 ? 23.096 0.537 -20.601 1.00 74.06 116 ARG A C 1
ATOM 971 O O . ARG A 1 116 ? 24.002 1.289 -20.956 1.00 74.06 116 ARG A O 1
ATOM 978 N N . GLU A 1 117 ? 23.300 -0.566 -19.886 1.00 55.19 117 GLU A N 1
ATOM 979 C CA . GLU A 1 117 ? 24.643 -1.128 -19.733 1.00 55.19 117 GLU A CA 1
ATOM 980 C C . GLU A 1 117 ? 24.876 -2.185 -20.834 1.00 55.19 117 GLU A C 1
ATOM 982 O O . GLU A 1 117 ? 23.976 -2.989 -21.084 1.00 55.19 117 GLU A O 1
ATOM 987 N N . PRO A 1 118 ? 26.004 -2.110 -21.568 1.00 56.12 118 PRO A N 1
ATOM 988 C CA . PRO A 1 118 ? 26.305 -2.975 -22.712 1.00 56.12 118 PRO A CA 1
ATOM 989 C C . PRO A 1 118 ? 26.638 -4.424 -22.335 1.00 56.12 118 PRO A C 1
ATOM 991 O O . PRO A 1 118 ? 27.182 -4.652 -21.231 1.00 56.12 118 PRO A O 1
#

InterPro domains:
  IPR004299 Membrane bound O-acyl transferase, MBOAT [PF03062] (1-109)
  IPR014371 Sterol O-acyltransferase, ACAT/DAG/ARE types [PTHR10408] (1-115)

Solvent-accessible surface area (backbone atoms only — not comparable to full-atom values): 6381 Å² total; per-residue (Å²): 139,41,52,34,52,67,57,41,63,53,63,74,46,50,70,62,39,53,47,43,44,63,73,45,36,49,51,36,43,75,73,68,44,50,74,65,58,29,51,51,50,52,49,50,55,50,16,51,49,51,29,52,68,54,23,59,84,68,72,46,91,78,59,49,42,28,50,41,46,58,52,46,56,62,47,39,52,50,41,65,71,78,34,61,57,71,57,11,29,50,51,38,52,50,46,57,62,64,34,57,56,41,35,53,46,53,52,53,50,52,55,44,48,75,73,71,52,132

Sequence (118 aa):
NSESITYFWQNWNIPVHKWCLRHFYKPMLRRGSSKWAARTGVFLASAFFHEYLVSIPLRMFRLWAFTGMMAQIPLAWIVGRFFRGNYGNAAVWLSLIIGQPVAVLMYVHDYYVLNREP

Foldseek 3Di:
DDFALVSCVCPVDVVLNVCLVPPQQVVCVVVVHDNLRSVLRSLQVVLVVQQVVLCVVLVHRDSLLSVLSNVVVVLRVCLVVPGGDPRSVVSSVVCVVCGNVVSSVVSVVVSCCVPPPD

pLDDT: mean 86.07, std 7.23, range [55.09, 93.94]

Radius of gyration: 16.11 Å; Cα contacts (8 Å, |Δi|>4): 100; chains: 1; bounding box: 48×25×43 Å